Protein AF-A0A1Q2D1Z7-F1 (afdb_monomer)

Nearest PDB structures (foldseek):
  3tz3-assembly2_C  TM=5.215E-01  e=9.173E+00  Saccharomyces cerevisiae S288C
  3h0q-assembly1_A  TM=4.736E-01  e=7.788E+00  Saccharomyces cerevisiae

Radius of gyration: 19.23 Å; Cα contacts (8 Å, |Δi|>4): 86; chains: 1; bounding box: 47×44×44 Å

Organism: NCBI:txid399497

Secondary structure (DSSP, 8-state):
---TT----TTTS-------SS------GGG--S-PPPPPHHHHHHHHHHHHHHHH-----HHHHHHHHHHHHHHHHHHHHHHHHS--S-HHHHHHHHHHHHHS-BTTB-HHHHTTSGGGHHHHHHHHHHHHHHHHT-

Foldseek 3Di:
DDADPPPQDPPPSDDDDDDDLPDDDDDDPVVCPDDHDDQDLQRVLVSVQVVCCVVPVDGDDSVVVCLVCQLVVLLVVLLVVQLVLQPDPDSVVSSVVSVCQQQDDDPNDGVSVVSSPPVCSVVVSVVSVVVSVVVVVD

Solvent-accessible surface area (backbone atoms only — not comparable to full-atom values): 8598 Å² total; per-residue (Å²): 132,84,57,80,80,72,75,62,44,92,88,69,74,69,62,95,80,82,84,73,87,83,73,83,77,91,77,62,74,87,72,67,80,60,77,76,79,77,72,53,74,67,53,48,26,51,49,51,33,50,49,46,27,72,77,68,72,48,86,58,63,49,64,65,48,42,74,74,44,48,34,58,51,54,50,50,53,50,38,51,54,46,42,73,68,42,94,60,93,51,60,68,61,43,44,50,50,48,52,50,61,31,61,40,80,58,95,90,44,29,57,60,64,43,36,72,38,76,85,43,45,67,56,51,55,52,52,48,54,50,52,51,52,58,59,76,73,107

Sequence (138 aa):
MPLPDIRREVTSQSRHQAANFDNLYTVAPDVLTSRVASLSPFGVNLLLQRWVHYSSRVVVPTHTFHEQTVAFYEEADLIEEWCDEASGDDLRAETQACLNWLRADRDGSTYQELLKNPQSHSMIRRAMRQALKERNQS

Mean predicted aligned error: 8.66 Å

Structure (mmCIF, N/CA/C/O backbone):
data_AF-A0A1Q2D1Z7-F1
#
_entry.id   AF-A0A1Q2D1Z7-F1
#
loop_
_atom_site.group_PDB
_atom_site.id
_atom_site.type_symbol
_atom_site.label_atom_id
_atom_site.label_alt_id
_atom_site.label_comp_id
_atom_site.label_asym_id
_atom_site.label_entity_id
_atom_site.label_seq_id
_atom_site.pdbx_PDB_ins_code
_atom_site.Cartn_x
_atom_site.Cartn_y
_atom_site.Cartn_z
_atom_site.occupancy
_atom_site.B_iso_or_equiv
_atom_site.auth_seq_id
_atom_site.auth_comp_id
_atom_site.auth_asym_id
_atom_site.auth_atom_id
_atom_site.pdbx_PDB_model_num
ATOM 1 N N . MET A 1 1 ? 9.032 19.416 -4.013 1.00 38.75 1 MET A N 1
ATOM 2 C CA . MET A 1 1 ? 10.014 19.673 -2.931 1.00 38.75 1 MET A CA 1
ATOM 3 C C . MET A 1 1 ? 11.226 18.774 -3.139 1.00 38.75 1 MET A C 1
ATOM 5 O O . MET A 1 1 ? 11.005 17.651 -3.572 1.00 38.75 1 MET A O 1
ATOM 9 N N . PRO A 1 2 ? 12.467 19.229 -2.891 1.00 41.06 2 PRO A N 1
ATOM 10 C CA . PRO A 1 2 ? 13.646 18.383 -3.062 1.00 41.06 2 PRO A CA 1
ATOM 11 C C . PRO A 1 2 ? 13.731 17.323 -1.951 1.00 41.06 2 PRO A C 1
ATOM 13 O O . PRO A 1 2 ? 13.313 17.574 -0.821 1.00 41.06 2 PRO A O 1
ATOM 16 N N . LEU A 1 3 ? 14.250 16.146 -2.309 1.00 43.62 3 LEU A N 1
ATOM 17 C CA . LEU A 1 3 ? 14.533 15.023 -1.414 1.00 43.62 3 LEU A CA 1
ATOM 18 C C . LEU A 1 3 ? 15.543 15.394 -0.303 1.00 43.62 3 LEU A C 1
ATOM 20 O O . LEU A 1 3 ? 16.325 16.333 -0.467 1.00 43.62 3 LEU A O 1
ATOM 24 N N . PRO A 1 4 ? 15.568 14.636 0.805 1.00 44.62 4 PRO A N 1
ATOM 25 C CA . PRO A 1 4 ? 16.106 15.066 2.104 1.00 44.62 4 PRO A CA 1
ATOM 26 C C . PRO A 1 4 ? 17.637 15.078 2.179 1.00 44.62 4 PRO A C 1
ATOM 28 O O . PRO A 1 4 ? 18.195 15.753 3.035 1.00 44.62 4 PRO A O 1
ATOM 31 N N . ASP A 1 5 ? 18.320 14.436 1.229 1.00 49.97 5 ASP A N 1
ATOM 32 C CA . ASP A 1 5 ? 19.788 14.402 1.141 1.00 49.97 5 ASP A CA 1
ATOM 33 C C . ASP A 1 5 ? 20.350 15.120 -0.089 1.00 49.97 5 ASP A C 1
ATOM 35 O O . ASP A 1 5 ? 21.535 15.023 -0.419 1.00 49.97 5 ASP A O 1
ATOM 39 N N . ILE A 1 6 ? 19.520 15.917 -0.763 1.00 49.75 6 ILE A N 1
ATOM 40 C CA . ILE A 1 6 ? 19.961 16.772 -1.860 1.00 49.75 6 ILE A CA 1
ATOM 41 C C . ILE A 1 6 ? 20.673 18.004 -1.274 1.00 49.75 6 ILE A C 1
ATOM 43 O O . ILE A 1 6 ? 20.164 19.128 -1.259 1.00 49.75 6 ILE A O 1
ATOM 47 N N . ARG A 1 7 ? 21.891 17.805 -0.762 1.00 52.25 7 ARG A N 1
ATOM 48 C CA . ARG A 1 7 ? 22.765 18.911 -0.356 1.00 52.25 7 ARG A CA 1
ATOM 49 C C . ARG A 1 7 ? 23.232 19.645 -1.612 1.00 52.25 7 ARG A C 1
ATOM 51 O O . ARG A 1 7 ? 24.060 19.141 -2.373 1.00 52.25 7 ARG A O 1
ATOM 58 N N . ARG A 1 8 ? 22.671 20.835 -1.846 1.00 52.84 8 ARG A N 1
ATOM 59 C CA . ARG A 1 8 ? 23.134 21.752 -2.896 1.00 52.84 8 ARG A CA 1
ATOM 60 C C . ARG A 1 8 ? 24.593 22.114 -2.632 1.00 52.84 8 ARG A C 1
ATOM 62 O O . ARG A 1 8 ? 24.981 22.364 -1.495 1.00 52.84 8 ARG A O 1
ATOM 69 N N . GLU A 1 9 ? 25.396 22.139 -3.684 1.00 50.56 9 GLU A N 1
ATOM 70 C CA . GLU A 1 9 ? 26.768 22.628 -3.606 1.00 50.56 9 GLU A CA 1
ATOM 71 C C . GLU A 1 9 ? 26.739 24.139 -3.313 1.00 50.56 9 GLU A C 1
ATOM 73 O O . GLU A 1 9 ? 26.020 24.883 -3.988 1.00 50.56 9 GLU A O 1
ATOM 78 N N . VAL A 1 10 ? 27.474 24.581 -2.284 1.00 55.16 10 VAL A N 1
ATOM 79 C CA . VAL A 1 10 ? 27.417 25.955 -1.733 1.00 55.16 10 VAL A CA 1
ATOM 80 C C . VAL A 1 10 ? 27.776 27.014 -2.785 1.00 55.16 10 VAL A C 1
ATOM 82 O O . VAL A 1 10 ? 27.300 28.142 -2.717 1.00 55.16 10 VAL A O 1
ATOM 85 N N . THR A 1 11 ? 28.567 26.638 -3.789 1.00 54.59 11 THR A N 1
ATOM 86 C CA . THR A 1 11 ? 29.154 27.551 -4.776 1.00 54.59 11 THR A CA 1
ATOM 87 C C . THR A 1 11 ? 28.362 27.675 -6.080 1.00 54.59 11 THR A C 1
ATOM 89 O O . THR A 1 11 ? 28.375 28.748 -6.673 1.00 54.59 11 THR A O 1
ATOM 92 N N . SER A 1 12 ? 27.677 26.623 -6.549 1.00 61.94 12 SER A N 1
ATOM 93 C CA . SER A 1 12 ? 27.033 26.618 -7.881 1.00 61.94 12 SER A CA 1
ATOM 94 C C . SER A 1 12 ? 25.503 26.546 -7.848 1.00 61.94 12 SER A C 1
ATOM 96 O O . SER A 1 12 ? 24.864 26.688 -8.888 1.00 61.94 12 SER A O 1
ATOM 98 N N . GLN A 1 13 ? 24.898 26.286 -6.679 1.00 58.47 13 GLN A N 1
ATOM 99 C CA . GLN A 1 13 ? 23.464 25.992 -6.504 1.00 58.47 13 GLN A CA 1
ATOM 100 C C . GLN A 1 13 ? 22.895 24.881 -7.421 1.00 58.47 13 GLN A C 1
ATOM 102 O O . GLN A 1 13 ? 21.691 24.626 -7.398 1.00 58.47 13 GLN A O 1
ATOM 107 N N . SER A 1 14 ? 23.735 24.169 -8.178 1.00 60.28 14 SER A N 1
ATOM 108 C CA . SER A 1 14 ? 23.343 23.200 -9.199 1.00 60.28 14 SER A CA 1
ATOM 109 C C . SER 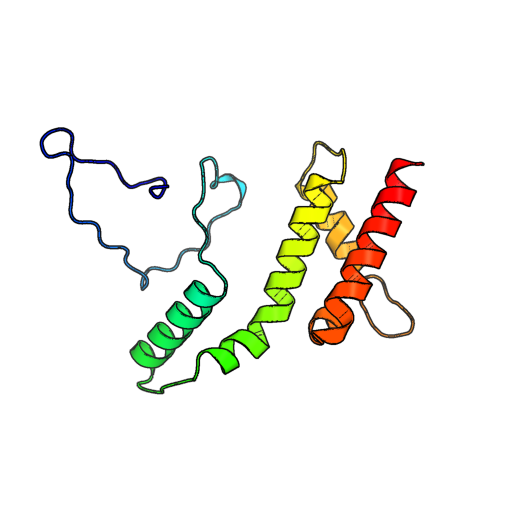A 1 14 ? 24.344 22.050 -9.210 1.00 60.28 14 SER A C 1
ATOM 111 O O . SER A 1 14 ? 25.374 22.104 -9.878 1.00 60.28 14 SER A O 1
ATOM 113 N N . ARG A 1 15 ? 24.021 20.976 -8.486 1.00 58.84 15 ARG A N 1
ATOM 114 C CA . ARG A 1 15 ? 24.779 19.725 -8.543 1.00 58.84 15 ARG A CA 1
ATOM 115 C C . ARG A 1 15 ? 23.959 18.680 -9.284 1.00 58.84 15 ARG A C 1
ATOM 117 O O . ARG A 1 15 ? 22.813 18.439 -8.903 1.00 58.84 15 ARG A O 1
ATOM 124 N N . HIS A 1 16 ? 24.549 18.049 -10.299 1.00 64.19 16 HIS A N 1
ATOM 125 C CA . HIS A 1 16 ? 23.970 16.853 -10.904 1.00 64.19 16 HIS A CA 1
ATOM 126 C C . HIS A 1 16 ? 23.801 15.785 -9.826 1.00 64.19 16 HIS A C 1
ATOM 128 O O . HIS A 1 16 ? 24.730 15.492 -9.072 1.00 64.19 16 HIS A O 1
ATOM 134 N N . GLN A 1 17 ? 22.598 15.239 -9.735 1.00 62.62 17 GLN A N 1
ATOM 135 C CA . GLN A 1 17 ? 22.252 14.213 -8.765 1.00 62.62 17 GLN A CA 1
ATOM 136 C C . GLN A 1 17 ? 21.849 12.959 -9.511 1.00 62.62 17 GLN A C 1
ATOM 138 O O . GLN A 1 17 ? 21.109 13.020 -10.491 1.00 62.62 17 GLN A O 1
ATOM 143 N N . ALA A 1 18 ? 22.346 11.834 -9.020 1.00 66.12 18 ALA A N 1
ATOM 144 C CA . ALA A 1 18 ? 21.960 10.514 -9.463 1.00 66.12 18 ALA A CA 1
ATOM 145 C C . ALA A 1 18 ? 21.447 9.753 -8.242 1.00 66.12 18 ALA A C 1
ATOM 147 O O . ALA A 1 18 ? 22.066 9.792 -7.178 1.00 66.12 18 ALA A O 1
ATOM 148 N N . ALA A 1 19 ? 20.303 9.099 -8.398 1.00 65.81 19 ALA A N 1
ATOM 149 C CA . ALA A 1 19 ? 19.813 8.120 -7.446 1.00 65.81 19 ALA A CA 1
ATOM 150 C C . ALA A 1 19 ? 20.140 6.732 -8.000 1.00 65.81 19 ALA A C 1
ATOM 152 O O . ALA A 1 19 ? 19.795 6.418 -9.141 1.00 65.81 19 ALA A O 1
ATOM 153 N N . ASN A 1 20 ? 20.820 5.930 -7.188 1.00 67.88 20 ASN A N 1
ATOM 154 C CA . ASN A 1 20 ? 21.175 4.555 -7.506 1.00 67.88 20 ASN A CA 1
ATOM 155 C C . ASN A 1 20 ? 20.056 3.647 -6.989 1.00 67.88 20 ASN A C 1
ATOM 157 O O . ASN A 1 20 ? 19.887 3.489 -5.783 1.00 67.88 20 ASN A O 1
ATOM 161 N N . PHE A 1 21 ? 19.249 3.116 -7.907 1.00 67.44 21 PHE A N 1
ATOM 162 C CA . PHE A 1 21 ? 18.073 2.293 -7.591 1.00 67.44 21 PHE A CA 1
ATOM 163 C C . PHE A 1 21 ? 18.384 0.792 -7.477 1.00 67.44 21 PHE A C 1
ATOM 165 O O . PHE A 1 21 ? 17.481 -0.011 -7.280 1.00 67.44 21 PHE A O 1
ATOM 172 N N . ASP A 1 22 ? 19.650 0.421 -7.624 1.00 70.88 22 ASP A N 1
ATOM 173 C CA . ASP A 1 22 ? 20.211 -0.925 -7.514 1.00 70.88 22 ASP A CA 1
ATOM 174 C C . ASP A 1 22 ? 20.626 -1.288 -6.076 1.00 70.88 22 ASP A C 1
ATOM 176 O O . ASP A 1 22 ? 20.646 -2.465 -5.718 1.00 70.88 22 ASP A O 1
ATOM 180 N N . ASN A 1 23 ? 20.884 -0.292 -5.224 1.00 72.12 23 ASN A N 1
ATOM 181 C CA . ASN A 1 23 ? 21.257 -0.498 -3.824 1.00 72.12 23 ASN A CA 1
ATOM 182 C C . ASN A 1 23 ? 20.030 -0.404 -2.904 1.00 72.12 23 ASN A C 1
ATOM 184 O O . ASN A 1 23 ? 19.734 0.653 -2.345 1.00 72.12 23 ASN A O 1
ATOM 188 N N . LEU A 1 24 ? 19.306 -1.516 -2.753 1.00 73.06 24 LEU A N 1
ATOM 189 C CA . LEU A 1 24 ? 18.191 -1.614 -1.807 1.00 73.06 24 LEU A CA 1
ATOM 190 C C . LEU A 1 24 ? 18.694 -1.857 -0.383 1.00 73.06 24 LEU A C 1
ATOM 192 O O . LEU A 1 24 ? 19.473 -2.777 -0.139 1.00 73.06 24 LEU A O 1
ATOM 196 N N . TYR A 1 25 ? 18.161 -1.090 0.566 1.00 75.81 25 TYR A N 1
ATOM 197 C CA . TYR A 1 25 ? 18.366 -1.303 1.994 1.00 75.81 25 TYR A CA 1
ATOM 198 C C . TYR A 1 25 ? 17.025 -1.274 2.717 1.00 75.81 25 TYR A C 1
ATOM 200 O O . TYR A 1 25 ? 16.163 -0.447 2.421 1.00 75.81 25 TYR A O 1
ATOM 208 N N . THR A 1 26 ? 16.862 -2.158 3.693 1.00 79.56 26 THR A N 1
ATOM 209 C CA . THR A 1 26 ? 15.773 -2.072 4.665 1.00 79.56 26 THR A CA 1
ATOM 210 C C . THR A 1 26 ? 16.217 -1.174 5.807 1.00 79.56 26 THR A C 1
ATOM 212 O O . THR A 1 26 ? 17.256 -1.426 6.419 1.00 79.56 26 THR A O 1
ATOM 215 N N . VAL A 1 27 ? 15.436 -0.142 6.103 1.00 78.81 27 VAL A N 1
ATOM 216 C CA . VAL A 1 27 ? 15.693 0.776 7.217 1.00 78.81 27 VAL A CA 1
ATOM 217 C C . VAL A 1 27 ? 14.639 0.583 8.295 1.00 78.81 27 VAL A C 1
ATOM 219 O O . VAL A 1 27 ? 13.469 0.348 7.993 1.00 78.81 27 VAL A O 1
ATOM 222 N N . ALA A 1 28 ? 15.061 0.654 9.556 1.00 76.75 28 ALA A N 1
ATOM 223 C CA . ALA A 1 28 ? 14.137 0.606 10.676 1.00 76.75 28 ALA A CA 1
ATOM 224 C C . ALA A 1 28 ? 13.376 1.948 10.785 1.00 76.75 28 ALA A C 1
ATOM 226 O O . ALA A 1 28 ? 13.964 2.996 10.489 1.00 76.75 28 ALA A O 1
ATOM 227 N N . PRO A 1 29 ? 12.086 1.953 11.180 1.00 73.62 29 PRO A N 1
ATOM 228 C CA . PRO A 1 29 ? 11.272 3.172 11.202 1.00 73.62 29 PRO A CA 1
ATOM 229 C C . PRO A 1 29 ? 11.853 4.303 12.060 1.00 73.62 29 PRO A C 1
ATOM 231 O O . PRO A 1 29 ? 11.722 5.470 11.716 1.00 73.62 29 PRO A O 1
ATOM 234 N N . ASP A 1 30 ? 12.540 3.966 13.151 1.00 75.06 30 ASP A N 1
ATOM 235 C CA . ASP A 1 30 ? 13.201 4.902 14.069 1.00 75.06 30 ASP A CA 1
ATOM 236 C C . ASP A 1 30 ? 14.339 5.707 13.422 1.00 75.06 30 ASP A C 1
ATOM 238 O O . ASP A 1 30 ? 14.691 6.780 13.907 1.00 75.06 30 ASP A O 1
ATOM 242 N N . VAL A 1 31 ? 14.882 5.234 12.298 1.00 76.38 31 VAL A N 1
ATOM 243 C CA . VAL A 1 31 ? 15.939 5.926 11.546 1.00 76.38 31 VAL A CA 1
ATOM 244 C C . VAL A 1 31 ? 15.355 7.012 10.625 1.00 76.38 31 VAL A C 1
ATOM 246 O O . VAL A 1 31 ? 16.058 7.949 10.238 1.00 76.38 31 VAL A O 1
ATOM 249 N N . LEU A 1 32 ? 14.058 6.942 10.306 1.00 71.88 32 LEU A N 1
ATOM 250 C CA . LEU A 1 32 ? 13.350 7.870 9.419 1.00 71.88 32 LEU A CA 1
ATOM 251 C C . LEU A 1 32 ? 12.952 9.157 10.171 1.00 71.88 32 LEU A C 1
ATOM 253 O O . LEU A 1 32 ? 11.784 9.432 10.414 1.00 71.88 32 LEU A O 1
ATOM 257 N N . THR A 1 33 ? 13.946 9.952 10.572 1.00 62.25 33 THR A N 1
ATOM 258 C CA . THR A 1 33 ? 13.780 11.121 11.467 1.00 62.25 33 THR A CA 1
ATOM 259 C C . THR A 1 33 ? 13.516 12.453 10.756 1.00 62.25 33 THR A C 1
ATOM 261 O O . THR A 1 33 ? 13.239 13.462 11.404 1.00 62.25 33 THR A O 1
ATOM 264 N N . SER A 1 34 ? 13.598 12.500 9.426 1.00 61.88 34 SER A N 1
ATOM 265 C CA . SER A 1 34 ? 13.380 13.717 8.632 1.00 61.88 34 SER A CA 1
ATOM 266 C C . SER A 1 34 ? 12.491 13.427 7.426 1.00 61.88 34 SER A C 1
ATOM 268 O O . SER A 1 34 ? 12.279 12.260 7.110 1.00 61.88 34 SER A O 1
ATOM 270 N N . ARG A 1 35 ? 11.941 14.484 6.790 1.00 56.03 35 ARG A N 1
ATOM 271 C CA . ARG A 1 35 ? 11.037 14.402 5.619 1.00 56.03 35 ARG A CA 1
ATOM 272 C C . ARG A 1 35 ? 11.472 13.244 4.738 1.00 56.03 35 ARG A C 1
ATOM 274 O O . ARG A 1 35 ? 12.597 13.277 4.293 1.00 56.03 35 ARG A O 1
ATOM 281 N N . VAL A 1 36 ? 10.631 12.254 4.490 1.00 68.50 36 VAL A N 1
ATOM 282 C CA . VAL A 1 36 ? 10.949 11.149 3.580 1.00 68.50 36 VAL A CA 1
ATOM 283 C C . VAL A 1 36 ? 10.239 11.447 2.269 1.00 68.50 36 VAL A C 1
ATOM 285 O O . VAL A 1 36 ? 9.090 11.881 2.283 1.00 68.50 36 VAL A O 1
ATOM 288 N N . ALA A 1 37 ? 10.906 11.268 1.130 1.00 71.00 37 ALA A N 1
ATOM 289 C CA . ALA A 1 37 ? 10.173 11.217 -0.129 1.00 71.00 37 ALA A CA 1
ATOM 290 C C . ALA A 1 37 ? 9.904 9.751 -0.456 1.00 71.00 37 ALA A C 1
ATOM 292 O O . ALA A 1 37 ? 10.837 8.957 -0.581 1.00 71.00 37 ALA A O 1
ATOM 293 N N . SER A 1 38 ? 8.631 9.406 -0.585 1.00 78.31 38 SER A N 1
ATOM 294 C CA . SER A 1 38 ? 8.179 8.108 -1.062 1.00 78.31 38 SER A CA 1
ATOM 295 C C . SER A 1 38 ? 7.963 8.150 -2.576 1.00 78.31 38 SER A C 1
ATOM 297 O O . SER A 1 38 ? 7.683 9.198 -3.169 1.00 78.31 38 SER A O 1
ATOM 299 N N . LEU A 1 39 ? 8.129 7.001 -3.232 1.00 83.62 39 LEU A N 1
ATOM 300 C CA . LEU A 1 39 ? 7.706 6.844 -4.620 1.00 83.62 39 LEU A CA 1
ATOM 301 C C . LEU A 1 39 ? 6.183 6.720 -4.666 1.00 83.62 39 LEU A C 1
ATOM 303 O O . LEU A 1 39 ? 5.590 6.022 -3.849 1.00 83.62 39 LEU A O 1
ATOM 307 N N . SER A 1 40 ? 5.559 7.341 -5.667 1.00 8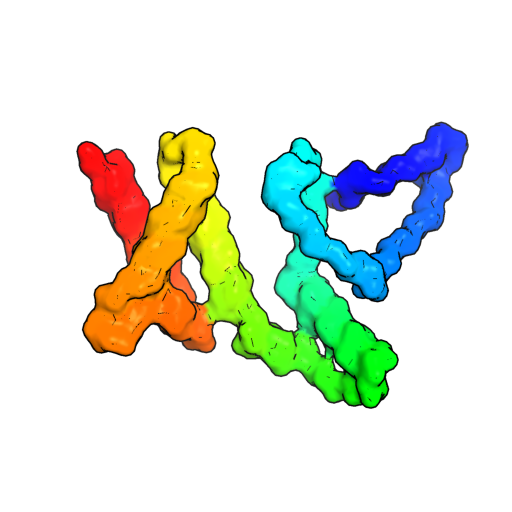8.25 40 SER A N 1
ATOM 308 C CA . SER A 1 40 ? 4.150 7.080 -5.970 1.00 88.25 40 SER A CA 1
ATOM 309 C C . SER A 1 40 ? 3.957 5.632 -6.448 1.00 88.25 40 SER A C 1
ATOM 311 O O . SER A 1 40 ? 4.912 5.040 -6.964 1.00 88.25 40 SER A O 1
ATOM 313 N N . PRO A 1 41 ? 2.733 5.071 -6.395 1.00 89.88 41 PRO A N 1
ATOM 314 C CA . PRO A 1 41 ? 2.451 3.731 -6.922 1.00 89.88 41 PRO A CA 1
ATOM 315 C C . PRO A 1 41 ? 2.938 3.534 -8.366 1.00 89.88 41 PRO A C 1
ATOM 317 O O . PRO A 1 41 ? 3.548 2.522 -8.705 1.00 89.88 41 PRO A O 1
ATOM 320 N N . PHE A 1 42 ? 2.759 4.549 -9.217 1.00 90.62 42 PHE A N 1
ATOM 321 C CA . PHE A 1 42 ? 3.301 4.550 -10.577 1.00 90.62 42 PHE A CA 1
ATOM 322 C C . PHE A 1 42 ? 4.835 4.467 -10.597 1.00 90.62 42 PHE A C 1
ATOM 324 O O . PHE A 1 42 ? 5.400 3.678 -11.355 1.00 90.62 42 PHE A O 1
ATOM 331 N N . GLY A 1 43 ? 5.507 5.258 -9.755 1.00 90.88 43 GLY A N 1
ATOM 332 C CA . GLY A 1 43 ? 6.961 5.237 -9.616 1.00 90.88 43 GLY A CA 1
ATOM 333 C C . GLY A 1 43 ? 7.487 3.878 -9.155 1.00 90.88 43 GLY A C 1
ATOM 334 O O . GLY A 1 43 ? 8.464 3.388 -9.720 1.00 90.88 43 GLY A O 1
ATOM 335 N N . VAL A 1 44 ? 6.808 3.236 -8.199 1.00 89.94 44 VAL A N 1
ATOM 336 C CA . VAL A 1 44 ? 7.153 1.881 -7.744 1.00 89.94 44 VAL A CA 1
ATOM 337 C C . VAL A 1 44 ? 6.968 0.862 -8.868 1.00 89.94 44 VAL A C 1
ATOM 339 O O . VAL A 1 44 ? 7.889 0.099 -9.146 1.00 89.94 44 VAL A O 1
ATOM 342 N N . ASN A 1 45 ? 5.844 0.883 -9.588 1.00 93.31 45 ASN A N 1
ATOM 343 C CA . ASN A 1 45 ? 5.609 -0.041 -10.706 1.00 93.31 45 ASN A CA 1
ATOM 344 C C . ASN A 1 45 ? 6.658 0.107 -11.819 1.00 93.31 45 ASN A C 1
ATOM 346 O O . ASN A 1 45 ? 7.101 -0.880 -12.407 1.00 93.31 45 ASN A O 1
ATOM 350 N N . LEU A 1 46 ? 7.083 1.340 -12.102 1.00 92.38 46 LEU A N 1
ATOM 351 C CA . LEU A 1 46 ? 8.106 1.625 -13.103 1.00 92.38 46 LEU A CA 1
ATOM 352 C C . LEU A 1 46 ? 9.499 1.176 -12.638 1.00 92.38 46 LEU A C 1
ATOM 354 O O . LEU A 1 46 ? 10.266 0.630 -13.433 1.00 92.38 46 LEU A O 1
ATOM 358 N N . LEU A 1 47 ? 9.810 1.354 -11.351 1.00 91.00 47 LEU A N 1
ATOM 359 C CA . LEU A 1 47 ? 11.016 0.807 -10.732 1.00 91.00 47 LEU A CA 1
ATOM 360 C C . LEU A 1 47 ? 11.042 -0.726 -10.837 1.00 91.00 47 LEU A C 1
ATOM 362 O O . LEU A 1 47 ? 12.034 -1.275 -11.311 1.00 91.00 47 LEU A O 1
ATOM 366 N N . LEU A 1 48 ? 9.946 -1.404 -10.480 1.00 92.00 48 LEU A N 1
ATOM 367 C CA . LEU A 1 48 ? 9.824 -2.864 -10.555 1.00 92.00 48 LEU A CA 1
ATOM 368 C C . LEU A 1 48 ? 9.980 -3.384 -11.987 1.00 92.00 48 LEU A C 1
ATOM 370 O O . LEU A 1 48 ? 10.742 -4.321 -12.223 1.00 92.00 48 LEU A O 1
ATOM 374 N N . GLN A 1 49 ? 9.333 -2.742 -12.962 1.00 93.94 49 GLN A N 1
ATOM 375 C CA . GLN A 1 49 ? 9.499 -3.092 -14.373 1.00 93.94 49 GLN A CA 1
ATOM 376 C C . GLN A 1 49 ? 10.964 -2.978 -14.813 1.00 93.94 49 GLN A C 1
ATOM 378 O O . GLN A 1 49 ? 11.491 -3.891 -15.454 1.00 93.94 49 GLN A O 1
ATOM 383 N N . ARG A 1 50 ? 11.632 -1.868 -14.476 1.00 92.19 50 ARG A N 1
ATOM 384 C CA . ARG A 1 50 ? 13.042 -1.651 -14.831 1.00 92.19 50 ARG A CA 1
ATOM 385 C C . ARG A 1 50 ? 13.958 -2.655 -14.152 1.00 92.19 50 ARG A C 1
ATOM 387 O O . ARG A 1 50 ? 14.876 -3.146 -14.802 1.00 92.19 50 ARG A O 1
ATOM 394 N N . TRP A 1 51 ? 13.688 -2.983 -12.893 1.00 90.94 51 TRP A N 1
ATOM 395 C CA . TRP A 1 51 ? 14.429 -3.994 -12.152 1.00 90.94 51 TRP A CA 1
ATOM 396 C C . TRP A 1 51 ? 14.327 -5.357 -12.832 1.00 90.94 51 TRP A C 1
ATOM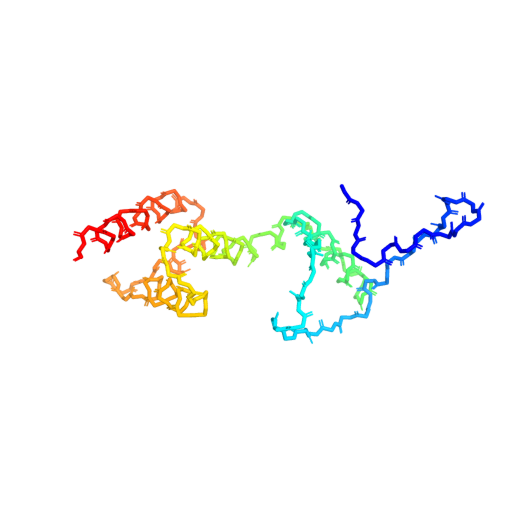 398 O O . TRP A 1 51 ? 15.343 -5.958 -13.175 1.00 90.94 51 TRP A 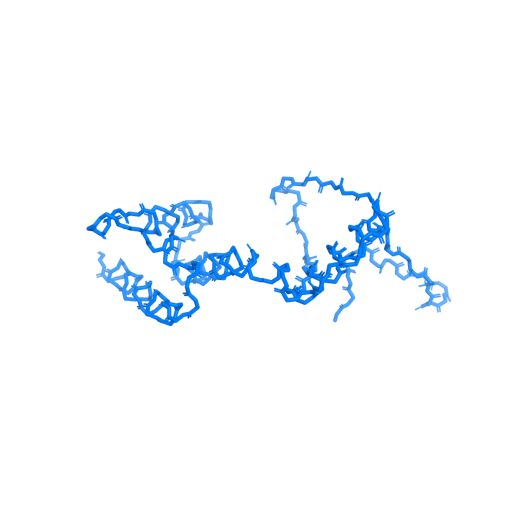O 1
ATOM 408 N N . VAL A 1 52 ? 13.105 -5.836 -13.080 1.00 93.38 52 VAL A N 1
ATOM 409 C CA . VAL A 1 52 ? 12.877 -7.137 -13.723 1.00 93.38 52 VAL A CA 1
ATOM 410 C C . VAL A 1 52 ? 13.532 -7.173 -15.100 1.00 93.38 52 VAL A C 1
ATOM 412 O O . VAL A 1 52 ? 14.227 -8.141 -15.422 1.00 93.38 52 VAL A O 1
ATOM 415 N N . HIS A 1 53 ? 13.396 -6.102 -15.885 1.00 93.69 53 HIS A N 1
ATOM 416 C CA . HIS A 1 53 ? 14.048 -6.009 -17.185 1.00 93.69 53 HIS A CA 1
ATOM 417 C C . HIS A 1 53 ? 15.577 -6.050 -17.065 1.00 93.69 53 HIS A C 1
ATOM 419 O O . HIS A 1 53 ? 16.226 -6.781 -17.818 1.00 93.69 53 HIS A O 1
ATOM 425 N N . TYR A 1 54 ? 16.160 -5.308 -16.124 1.00 90.25 54 TYR A N 1
ATOM 426 C CA . TYR A 1 54 ? 17.600 -5.303 -15.886 1.00 90.25 54 TYR A CA 1
ATOM 427 C C . TYR A 1 54 ? 18.120 -6.701 -15.520 1.00 90.25 54 TYR A C 1
ATOM 429 O O . TYR A 1 54 ? 19.094 -7.158 -16.118 1.00 90.25 54 TYR A O 1
ATOM 437 N N . SER A 1 55 ? 17.437 -7.411 -14.618 1.00 90.81 55 SER A N 1
ATOM 438 C CA . SER A 1 55 ? 17.874 -8.720 -14.117 1.00 90.81 55 SER A CA 1
ATOM 439 C C . SER A 1 55 ? 17.624 -9.886 -15.079 1.00 90.81 55 SER A C 1
ATOM 441 O O . SER A 1 55 ? 18.367 -10.862 -15.047 1.00 90.81 55 SER A O 1
ATOM 443 N N . SER A 1 56 ? 16.582 -9.822 -15.914 1.00 94.75 56 SER A N 1
ATOM 444 C CA . SER A 1 56 ? 16.107 -10.988 -16.685 1.00 94.75 56 SER A CA 1
ATOM 445 C C . SER A 1 56 ? 15.928 -10.748 -18.184 1.00 94.75 56 SER A C 1
ATOM 447 O O . SER A 1 56 ? 15.668 -11.687 -18.928 1.00 94.75 56 SER A O 1
ATOM 449 N N . ARG A 1 57 ? 16.029 -9.494 -18.643 1.00 94.81 57 ARG A N 1
ATOM 450 C CA . ARG A 1 57 ? 15.648 -9.048 -19.999 1.00 94.81 57 ARG A CA 1
ATOM 451 C C . ARG A 1 57 ? 14.168 -9.239 -20.361 1.00 94.81 57 ARG A C 1
ATOM 453 O O . ARG A 1 57 ? 13.780 -8.859 -21.462 1.00 94.81 57 ARG A O 1
ATOM 460 N N . VAL A 1 58 ? 13.337 -9.719 -19.437 1.00 96.44 58 VAL A N 1
ATOM 461 C CA . VAL A 1 58 ? 11.884 -9.824 -19.614 1.00 96.44 58 VAL A CA 1
ATOM 462 C C . VAL A 1 58 ? 11.231 -8.455 -19.438 1.00 96.44 58 VAL A C 1
ATOM 464 O O . VAL A 1 58 ? 11.549 -7.715 -18.508 1.00 96.44 58 VAL A O 1
ATOM 467 N N . VAL A 1 59 ? 10.282 -8.134 -20.318 1.00 93.81 59 VAL A N 1
ATOM 468 C CA . VAL A 1 59 ? 9.439 -6.940 -20.202 1.00 93.81 59 VAL A CA 1
ATOM 469 C C . VAL A 1 59 ? 8.092 -7.348 -19.621 1.00 93.81 59 VAL A C 1
ATOM 471 O O . VAL A 1 59 ? 7.315 -8.041 -20.271 1.00 93.81 59 VAL A O 1
ATOM 474 N N . VAL A 1 60 ? 7.815 -6.895 -18.400 1.00 95.00 60 VAL A N 1
ATOM 475 C CA . VAL A 1 60 ? 6.514 -7.065 -17.742 1.00 95.00 60 VAL A CA 1
ATOM 476 C C . VAL A 1 60 ? 5.772 -5.726 -17.781 1.00 95.00 60 VAL A C 1
ATOM 478 O O . VAL A 1 60 ? 6.357 -4.705 -17.404 1.00 95.00 60 VAL A O 1
ATOM 481 N N . PRO A 1 61 ? 4.517 -5.668 -18.252 1.00 95.94 61 PRO A N 1
ATOM 482 C CA . PRO A 1 61 ? 3.726 -4.441 -18.224 1.00 95.94 61 PRO A CA 1
ATOM 483 C C . PRO A 1 61 ? 3.523 -3.894 -16.802 1.00 95.94 61 PRO A C 1
ATOM 485 O O . PRO A 1 61 ? 3.342 -4.644 -15.848 1.00 95.94 61 PRO A O 1
ATOM 488 N N . THR A 1 62 ? 3.501 -2.568 -16.649 1.00 94.31 62 THR A N 1
ATOM 489 C CA . THR A 1 62 ? 3.365 -1.916 -15.331 1.00 94.31 62 THR A CA 1
ATOM 490 C C . THR A 1 62 ? 2.030 -2.190 -14.638 1.00 94.31 62 THR A C 1
ATOM 492 O O . THR A 1 62 ? 1.991 -2.237 -13.411 1.00 94.31 62 THR A O 1
ATOM 495 N N . HIS A 1 63 ? 0.948 -2.407 -15.393 1.00 94.31 63 HIS A N 1
ATOM 496 C CA . HIS A 1 63 ? -0.360 -2.747 -14.821 1.00 94.31 63 HIS A CA 1
ATOM 497 C C . HIS A 1 63 ? -0.351 -4.116 -14.128 1.00 94.31 63 HIS A C 1
ATOM 499 O O . HIS A 1 63 ? -0.994 -4.268 -13.100 1.00 94.31 63 HIS A O 1
ATOM 505 N N . THR A 1 64 ? 0.449 -5.074 -14.608 1.00 94.94 64 THR A N 1
ATOM 506 C CA . THR A 1 64 ? 0.600 -6.382 -13.957 1.00 94.94 64 THR A CA 1
ATOM 507 C C . THR A 1 64 ? 1.224 -6.242 -12.569 1.00 94.94 64 THR A C 1
ATOM 509 O O . THR A 1 64 ? 0.794 -6.904 -11.633 1.00 94.94 64 THR A O 1
ATOM 512 N N . PHE A 1 65 ? 2.204 -5.346 -12.399 1.00 94.00 65 PHE A N 1
ATOM 513 C CA . PHE A 1 65 ? 2.724 -5.035 -11.064 1.00 94.00 65 PHE A CA 1
ATOM 514 C C . PHE A 1 65 ? 1.667 -4.349 -10.204 1.00 94.00 65 PHE A C 1
ATOM 516 O O . PHE A 1 65 ? 1.503 -4.721 -9.047 1.00 94.00 65 PHE A O 1
ATOM 523 N N . HIS A 1 66 ? 0.921 -3.400 -10.776 1.00 93.44 66 HIS A N 1
ATOM 524 C CA . HIS A 1 66 ? -0.136 -2.691 -10.062 1.00 93.44 66 HIS A CA 1
ATOM 525 C C . HIS A 1 66 ? -1.206 -3.634 -9.500 1.00 93.44 66 HIS A C 1
ATOM 527 O O . HIS A 1 66 ? -1.567 -3.506 -8.336 1.00 93.44 66 HIS A O 1
ATOM 533 N N . GLU A 1 67 ? -1.665 -4.609 -10.287 1.00 92.25 67 GLU A N 1
ATOM 534 C CA . GLU A 1 67 ? -2.640 -5.619 -9.850 1.00 92.25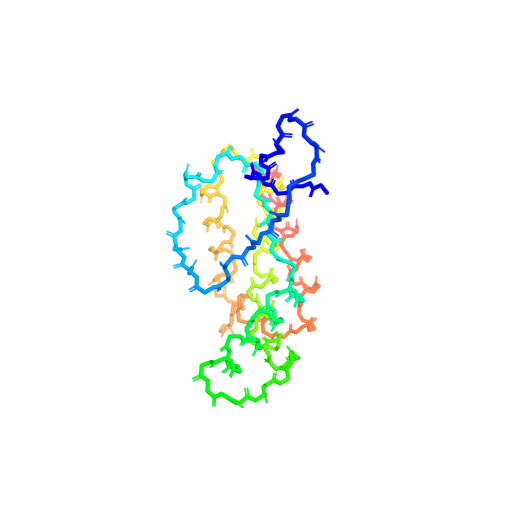 67 GLU A CA 1
ATOM 535 C C . GLU A 1 67 ? -2.170 -6.392 -8.611 1.00 92.25 67 GLU A C 1
ATOM 537 O O . GLU A 1 67 ? -2.983 -6.753 -7.764 1.00 92.25 67 GLU A O 1
ATOM 542 N N . GLN A 1 68 ? -0.860 -6.621 -8.479 1.00 90.75 68 GLN A N 1
ATOM 543 C CA . GLN A 1 68 ? -0.285 -7.332 -7.336 1.00 90.75 68 GLN A CA 1
ATOM 544 C C . GLN A 1 68 ? 0.009 -6.415 -6.142 1.00 90.75 68 GLN A C 1
ATOM 546 O O . GLN A 1 68 ? 0.050 -6.890 -5.010 1.00 90.75 68 GLN A O 1
ATOM 551 N N . THR A 1 69 ? 0.237 -5.119 -6.368 1.00 90.88 69 THR A N 1
ATOM 552 C CA . THR A 1 69 ? 0.669 -4.177 -5.322 1.00 90.88 69 THR A CA 1
ATOM 553 C C . THR A 1 69 ? -0.458 -3.314 -4.761 1.00 90.88 69 THR A C 1
ATOM 555 O O . THR A 1 69 ? -0.346 -2.853 -3.628 1.00 90.88 69 THR A O 1
ATOM 558 N N . VAL A 1 70 ? -1.558 -3.123 -5.498 1.00 91.31 70 VAL A N 1
ATOM 559 C CA . VAL A 1 70 ? -2.633 -2.179 -5.139 1.00 91.31 70 VAL A CA 1
ATOM 560 C C . VAL A 1 70 ? -3.234 -2.434 -3.758 1.00 91.31 70 VAL A C 1
ATOM 562 O O . VAL A 1 70 ? -3.426 -1.487 -3.004 1.00 91.31 70 VAL A O 1
ATOM 565 N N . ALA A 1 71 ? -3.454 -3.696 -3.382 1.00 93.06 71 ALA A N 1
ATOM 566 C CA . ALA A 1 71 ? -4.017 -4.037 -2.076 1.00 93.06 71 ALA A CA 1
ATOM 567 C C . ALA A 1 71 ? -3.123 -3.569 -0.916 1.00 93.06 71 ALA A C 1
ATOM 569 O O . ALA A 1 71 ? -3.629 -3.125 0.109 1.00 93.06 71 ALA A O 1
ATOM 570 N N . PHE A 1 72 ? -1.801 -3.625 -1.097 1.00 92.19 72 PHE A N 1
ATOM 571 C CA . PHE A 1 72 ? -0.836 -3.179 -0.093 1.00 92.19 72 PHE A CA 1
ATOM 572 C C . PHE A 1 72 ? -0.770 -1.654 0.004 1.00 92.19 72 PHE A C 1
ATOM 574 O O . PHE A 1 72 ? -0.546 -1.131 1.091 1.00 92.19 72 PHE A O 1
ATOM 581 N N . TYR A 1 73 ? -0.972 -0.941 -1.109 1.00 91.31 73 TYR A N 1
ATOM 582 C CA . TYR A 1 73 ? -1.070 0.519 -1.077 1.00 91.31 73 TYR A CA 1
ATOM 583 C C . TYR A 1 73 ? -2.339 0.974 -0.365 1.00 91.31 73 TYR A C 1
ATOM 585 O O . TYR A 1 73 ? -2.253 1.817 0.514 1.00 91.31 73 TYR A O 1
ATOM 593 N N . GLU A 1 74 ? -3.488 0.360 -0.652 1.00 94.06 74 GLU A N 1
ATOM 594 C CA . GLU A 1 74 ? -4.721 0.696 0.069 1.00 94.06 74 GLU A CA 1
ATOM 595 C C . GLU A 1 74 ? -4.644 0.327 1.555 1.00 94.06 74 GLU A C 1
ATOM 597 O O . GLU A 1 74 ? -5.168 1.059 2.387 1.00 94.06 74 GLU A O 1
ATOM 602 N N . GLU A 1 75 ? -3.975 -0.775 1.917 1.00 94.62 75 GLU A N 1
ATOM 603 C CA . GLU A 1 75 ? -3.700 -1.098 3.323 1.00 94.62 75 GLU A CA 1
ATOM 604 C C . GLU A 1 75 ? -2.846 -0.008 3.988 1.00 94.62 75 GLU A C 1
ATOM 606 O O . GLU A 1 75 ? -3.185 0.442 5.080 1.00 94.62 75 GLU A O 1
ATOM 611 N N . ALA A 1 76 ? -1.774 0.446 3.329 1.00 91.94 76 ALA A N 1
ATOM 612 C CA . ALA A 1 76 ? -0.918 1.513 3.845 1.00 91.94 76 ALA A CA 1
ATOM 613 C C . ALA A 1 76 ? -1.679 2.841 4.006 1.00 91.94 76 ALA A C 1
ATOM 615 O O . ALA A 1 76 ? -1.582 3.457 5.066 1.00 91.94 76 ALA A O 1
ATOM 616 N N . ASP A 1 77 ? -2.483 3.229 3.013 1.00 91.88 77 ASP A N 1
ATOM 617 C CA . ASP A 1 77 ? -3.305 4.442 3.060 1.00 91.88 77 ASP A CA 1
ATOM 618 C C . ASP A 1 77 ? -4.346 4.3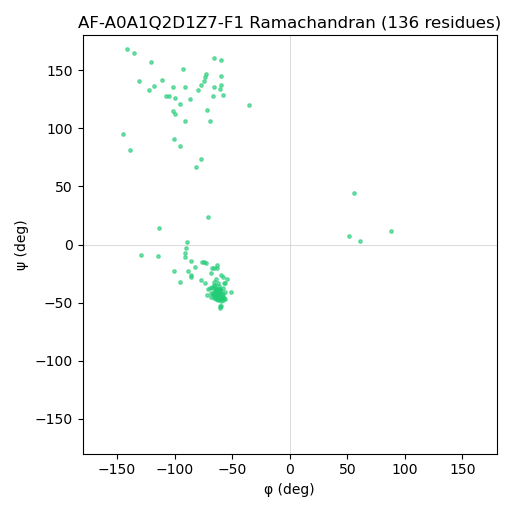77 4.193 1.00 91.88 77 ASP A C 1
ATOM 620 O O . ASP A 1 77 ? -4.599 5.374 4.865 1.00 91.88 77 ASP A O 1
ATOM 624 N N . LEU A 1 78 ? -4.955 3.207 4.436 1.00 95.12 78 LEU A N 1
ATOM 625 C CA . LEU A 1 78 ? -5.890 3.017 5.553 1.00 95.12 78 LEU A CA 1
ATOM 626 C C . LEU A 1 78 ? -5.191 3.099 6.913 1.00 95.12 78 LEU A C 1
ATOM 628 O O . LEU A 1 78 ? -5.773 3.609 7.866 1.00 95.12 78 LEU A O 1
ATOM 632 N N . ILE A 1 79 ? -3.959 2.600 7.027 1.00 93.81 79 ILE A N 1
ATOM 633 C CA . ILE A 1 79 ? -3.166 2.721 8.256 1.00 93.81 79 ILE A CA 1
ATOM 634 C C . ILE A 1 79 ? -2.798 4.184 8.514 1.00 93.81 79 ILE A 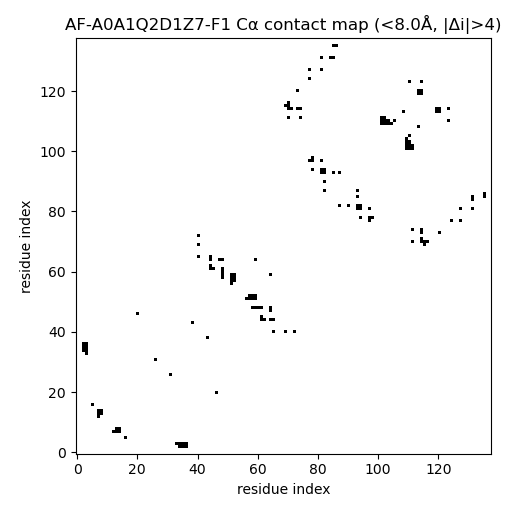C 1
ATOM 636 O O . ILE A 1 79 ? -2.911 4.631 9.652 1.00 93.81 79 ILE A O 1
ATOM 640 N N . GLU A 1 80 ? -2.381 4.921 7.482 1.00 91.00 80 GLU A N 1
ATOM 641 C CA . GLU A 1 80 ? -2.086 6.355 7.584 1.00 91.00 80 GLU A CA 1
ATOM 642 C C . GLU A 1 80 ? -3.329 7.133 8.035 1.00 91.00 80 GLU A C 1
ATOM 644 O O . GLU A 1 80 ? -3.287 7.797 9.068 1.00 91.00 80 GLU A O 1
ATOM 649 N N . GLU A 1 81 ? -4.464 6.952 7.349 1.00 93.25 81 GLU A N 1
ATOM 650 C CA . GLU A 1 81 ? -5.734 7.605 7.696 1.00 93.25 81 GLU A CA 1
ATOM 651 C C . GLU A 1 81 ? -6.199 7.240 9.118 1.00 93.25 81 GLU A C 1
ATOM 653 O O . GLU A 1 81 ? -6.661 8.101 9.864 1.00 93.25 81 GLU A O 1
ATOM 658 N N . TRP A 1 82 ? -6.032 5.979 9.534 1.00 94.50 82 TRP A N 1
ATOM 659 C CA . TRP A 1 82 ? -6.344 5.552 10.899 1.00 94.50 82 TRP A CA 1
ATOM 660 C C . TRP A 1 82 ? -5.471 6.246 11.939 1.00 94.50 82 TRP A C 1
ATOM 662 O O . TRP A 1 82 ? -5.990 6.703 12.952 1.00 94.50 82 TRP A O 1
ATOM 672 N N . CYS A 1 83 ? -4.159 6.304 11.717 1.00 91.56 83 CYS A N 1
ATOM 673 C CA . CYS A 1 83 ? -3.224 6.948 12.637 1.00 91.56 83 CYS A CA 1
ATOM 674 C C . CYS A 1 83 ? -3.450 8.463 12.722 1.00 91.56 83 CYS A C 1
ATOM 676 O O . CYS A 1 83 ? -3.307 9.020 13.805 1.00 91.56 83 CYS A O 1
ATOM 678 N N . ASP A 1 84 ? -3.833 9.113 11.621 1.00 90.00 84 ASP A N 1
ATOM 679 C CA . ASP A 1 84 ? -4.159 10.542 11.601 1.00 90.00 84 ASP A CA 1
ATOM 680 C C . ASP A 1 84 ? -5.457 10.858 12.369 1.00 90.00 84 ASP A C 1
ATOM 682 O O . ASP A 1 84 ? -5.561 11.893 13.032 1.00 90.00 84 ASP A O 1
ATOM 686 N N . GLU A 1 85 ? -6.466 9.983 12.283 1.00 89.81 85 GLU A N 1
ATOM 687 C CA . GLU A 1 85 ? -7.759 10.170 12.956 1.00 89.81 85 GLU A CA 1
ATOM 688 C C . GLU A 1 85 ? -7.777 9.658 14.407 1.00 89.81 85 GLU A C 1
ATOM 690 O O . GLU A 1 85 ? -8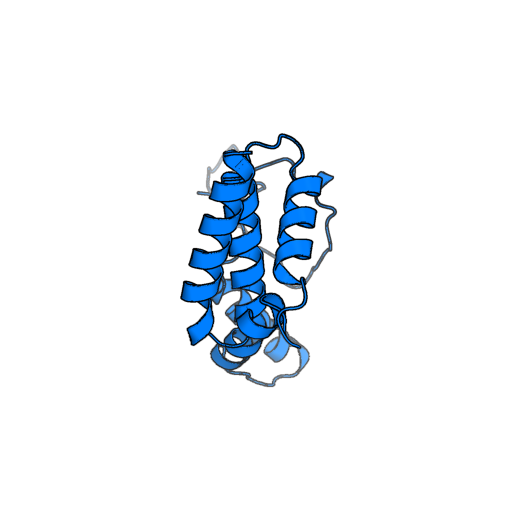.545 10.154 15.245 1.00 89.81 85 GLU A O 1
ATOM 695 N N . ALA A 1 86 ? -6.959 8.657 14.729 1.00 84.56 86 ALA A N 1
ATOM 696 C CA . ALA A 1 86 ? -6.813 8.156 16.083 1.00 84.56 86 ALA A CA 1
ATOM 697 C C . ALA A 1 86 ? -6.053 9.191 16.918 1.00 84.56 86 ALA A C 1
ATOM 699 O O . ALA A 1 86 ? -4.883 9.465 16.690 1.00 84.56 86 ALA A O 1
ATOM 700 N N . SER A 1 87 ? -6.701 9.761 17.934 1.00 73.12 87 SER A N 1
ATOM 701 C CA . SER A 1 87 ? -6.110 10.793 18.806 1.00 73.12 87 SER A CA 1
ATOM 702 C C . SER A 1 87 ? -5.016 10.268 19.762 1.00 73.12 87 SER A C 1
ATOM 704 O O . SER A 1 87 ? -4.814 10.836 20.833 1.00 73.12 87 SER A O 1
ATOM 706 N N . GLY A 1 88 ? -4.366 9.148 19.433 1.00 73.44 88 GLY A N 1
ATOM 707 C CA . GLY A 1 88 ? -3.352 8.493 20.255 1.00 73.44 88 GLY A CA 1
ATOM 708 C C . GLY A 1 88 ? -1.939 8.982 19.936 1.00 73.44 88 GLY A C 1
ATOM 709 O O . GLY A 1 88 ? -1.547 9.044 18.777 1.00 73.44 88 GLY A O 1
ATOM 710 N N . ASP A 1 89 ? -1.142 9.258 20.972 1.00 77.25 89 ASP A N 1
ATOM 711 C CA . ASP A 1 89 ? 0.264 9.676 20.822 1.00 77.25 89 ASP A CA 1
ATOM 712 C C . ASP A 1 89 ? 1.205 8.527 20.390 1.00 77.25 89 ASP A C 1
ATOM 714 O O . ASP A 1 89 ? 2.328 8.773 19.9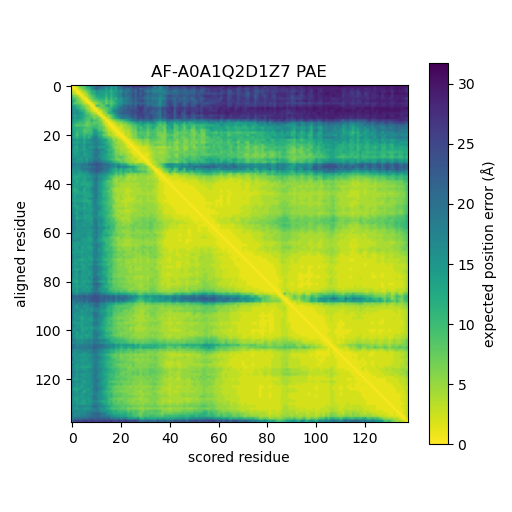45 1.00 77.25 89 ASP A O 1
ATOM 718 N N . ASP A 1 90 ? 0.778 7.262 20.511 1.00 87.88 90 ASP A N 1
ATOM 719 C CA . ASP A 1 90 ? 1.582 6.089 20.137 1.00 87.88 90 ASP A CA 1
ATOM 720 C C . ASP A 1 90 ? 1.176 5.520 18.768 1.00 87.88 90 ASP A C 1
ATOM 722 O O . ASP A 1 90 ? 0.353 4.607 18.656 1.00 87.88 90 ASP A O 1
ATOM 726 N N . LEU A 1 91 ? 1.837 6.014 17.717 1.00 85.94 91 LEU A N 1
ATOM 727 C CA . LEU A 1 91 ? 1.645 5.558 16.335 1.00 85.94 91 LEU A CA 1
ATOM 728 C C . LEU A 1 91 ? 1.825 4.042 16.153 1.00 85.94 91 LEU A C 1
ATOM 730 O O . LEU A 1 91 ? 1.201 3.451 15.269 1.00 85.94 91 LEU A O 1
ATOM 734 N N . ARG A 1 92 ? 2.671 3.382 16.960 1.00 87.19 92 ARG A N 1
ATOM 735 C CA . ARG A 1 92 ? 2.869 1.926 16.848 1.00 87.19 92 ARG A CA 1
ATOM 736 C C . ARG A 1 92 ? 1.648 1.176 17.357 1.00 87.19 92 ARG A C 1
ATOM 738 O O . ARG A 1 92 ? 1.220 0.214 16.718 1.00 87.19 92 ARG A O 1
ATOM 745 N N . ALA A 1 93 ? 1.095 1.618 18.483 1.00 91.12 93 ALA A N 1
ATOM 746 C CA . ALA A 1 93 ? -0.129 1.050 19.028 1.00 91.12 93 ALA A CA 1
ATOM 747 C C . ALA A 1 93 ? -1.304 1.247 18.059 1.00 91.12 93 ALA A C 1
ATOM 749 O O . ALA A 1 93 ? -2.036 0.293 17.790 1.00 91.12 93 ALA A O 1
ATOM 750 N N . GLU A 1 94 ? -1.430 2.437 17.466 1.00 92.50 94 GLU A N 1
ATOM 751 C CA . GLU A 1 94 ? -2.497 2.741 16.506 1.00 92.50 94 GLU A CA 1
ATOM 752 C C . GLU A 1 94 ? -2.377 1.955 15.199 1.00 92.50 94 GLU A C 1
ATOM 754 O O . GLU A 1 94 ? -3.359 1.368 14.736 1.00 92.50 94 GLU A O 1
ATOM 759 N N . THR A 1 95 ? -1.160 1.818 14.667 1.00 92.00 95 THR A N 1
ATOM 760 C CA . THR A 1 95 ? -0.890 0.949 13.512 1.00 92.00 95 THR A CA 1
ATOM 761 C C . THR A 1 95 ? -1.326 -0.490 13.802 1.00 92.00 95 THR A C 1
ATOM 763 O O . THR A 1 95 ? -2.007 -1.120 12.989 1.00 92.00 95 THR A O 1
ATOM 766 N N . GLN A 1 96 ? -0.980 -1.027 14.977 1.00 93.81 96 GLN A N 1
ATOM 767 C CA . GLN A 1 96 ? -1.363 -2.387 15.349 1.00 93.81 96 GLN A CA 1
ATOM 768 C C . GLN A 1 96 ? -2.880 -2.529 15.545 1.00 93.81 96 GLN A C 1
ATOM 770 O O . GLN A 1 96 ? -3.447 -3.555 15.165 1.00 93.81 96 GLN A O 1
ATOM 775 N N . ALA A 1 97 ? -3.548 -1.517 16.103 1.00 94.50 97 ALA A N 1
ATOM 776 C CA . ALA A 1 97 ? -5.000 -1.499 16.247 1.00 94.50 97 ALA A CA 1
ATOM 777 C C . ALA A 1 97 ? -5.704 -1.538 14.880 1.00 94.50 97 ALA A C 1
ATOM 779 O O . ALA A 1 97 ? -6.610 -2.353 14.689 1.00 94.50 97 ALA A O 1
ATOM 780 N N . CYS A 1 98 ? -5.235 -0.742 13.913 1.00 95.31 98 CYS A N 1
ATOM 781 C CA . CYS A 1 98 ? -5.737 -0.760 12.538 1.00 95.31 98 CYS A CA 1
ATOM 782 C C . CYS A 1 98 ? -5.538 -2.136 11.882 1.00 95.31 98 CYS A C 1
ATOM 784 O O . CYS A 1 98 ? -6.482 -2.720 11.347 1.00 95.31 98 CYS A O 1
ATOM 786 N N . LEU A 1 99 ? -4.339 -2.722 12.000 1.00 95.94 99 LEU A N 1
ATOM 787 C CA . LEU A 1 99 ? -4.052 -4.060 11.470 1.00 95.94 99 LEU A CA 1
ATOM 788 C C . LEU A 1 99 ? -4.940 -5.142 12.093 1.00 95.94 99 LEU A C 1
ATOM 790 O O . LEU A 1 99 ? -5.432 -6.022 11.385 1.00 95.94 99 LEU A O 1
ATOM 794 N N . ASN A 1 100 ? -5.171 -5.081 13.405 1.00 96.56 100 ASN A N 1
ATOM 795 C CA . ASN A 1 100 ? -6.074 -6.003 14.090 1.00 96.56 100 ASN A CA 1
ATOM 796 C C . ASN A 1 100 ? -7.508 -5.852 13.569 1.00 96.56 100 ASN A C 1
ATOM 798 O O . ASN A 1 100 ? -8.180 -6.852 13.326 1.00 96.56 100 ASN A O 1
ATOM 802 N N . TRP A 1 101 ? -7.968 -4.619 13.345 1.00 96.69 101 TRP A N 1
ATOM 803 C CA . TRP A 1 101 ? -9.283 -4.356 12.768 1.00 96.69 101 TRP A CA 1
ATOM 804 C C . TRP A 1 101 ? -9.401 -4.878 11.328 1.00 96.69 101 TRP A C 1
ATOM 806 O O . TRP A 1 101 ? -10.400 -5.524 10.991 1.00 96.69 101 TRP A O 1
ATOM 816 N N . LEU A 1 102 ? -8.383 -4.672 10.487 1.00 96.62 102 LEU A N 1
ATOM 817 C CA . LEU A 1 102 ? -8.340 -5.182 9.112 1.00 96.62 102 LEU A CA 1
ATOM 818 C C . LEU A 1 102 ? -8.383 -6.713 9.060 1.00 96.62 102 LEU A C 1
ATOM 820 O O . LEU A 1 102 ? -9.063 -7.275 8.199 1.00 96.62 102 LEU A O 1
ATOM 824 N N . ARG A 1 103 ? -7.685 -7.372 9.992 1.00 96.50 103 ARG A N 1
ATOM 825 C CA . ARG A 1 103 ? -7.539 -8.835 10.079 1.00 96.50 103 ARG A CA 1
ATOM 826 C C . ARG A 1 103 ? -8.600 -9.527 10.928 1.00 96.50 103 ARG A C 1
ATOM 828 O O . ARG A 1 103 ? -8.579 -10.750 11.024 1.00 96.50 103 ARG A O 1
ATOM 835 N N . ALA A 1 104 ? -9.510 -8.778 11.546 1.00 96.81 104 ALA A N 1
ATOM 836 C CA . ALA A 1 104 ? -10.620 -9.367 12.280 1.00 96.81 104 ALA A CA 1
ATOM 837 C C . ALA A 1 104 ? -11.495 -10.208 11.336 1.00 96.81 104 ALA A C 1
ATOM 839 O O . ALA A 1 104 ? -11.839 -9.759 10.235 1.00 96.81 104 ALA A O 1
ATOM 840 N N . ASP A 1 105 ? -11.840 -11.416 11.779 1.00 95.00 105 ASP A N 1
ATOM 841 C CA . ASP A 1 105 ? -12.691 -12.334 11.025 1.00 95.00 105 ASP A CA 1
ATOM 842 C C . ASP A 1 105 ? -14.110 -11.769 10.884 1.00 95.00 105 ASP A C 1
ATOM 844 O O . ASP A 1 105 ? -14.682 -11.219 11.830 1.00 95.00 105 ASP A O 1
ATOM 848 N N . ARG A 1 106 ? -14.648 -11.869 9.671 1.00 92.50 106 ARG A N 1
ATOM 849 C CA . ARG A 1 106 ? -15.973 -11.395 9.267 1.00 92.50 106 ARG A CA 1
ATOM 850 C C . ARG A 1 106 ? -16.591 -12.454 8.369 1.00 92.50 106 ARG A C 1
ATOM 852 O O . ARG A 1 106 ? -16.517 -12.364 7.146 1.00 92.50 106 ARG A O 1
ATOM 859 N N . ASP A 1 107 ? -17.156 -13.473 9.006 1.00 89.31 107 ASP A N 1
ATOM 860 C CA . ASP A 1 107 ? -17.822 -14.601 8.351 1.00 89.31 107 ASP A CA 1
ATOM 861 C C . ASP A 1 107 ? -16.925 -15.333 7.334 1.00 89.31 107 ASP A C 1
ATOM 863 O O . ASP A 1 107 ? -17.350 -15.677 6.229 1.00 89.31 107 ASP A O 1
ATOM 867 N N . GLY A 1 108 ? -15.666 -15.587 7.710 1.00 90.56 108 GLY A N 1
ATOM 868 C CA . GLY A 1 108 ? -14.721 -16.353 6.896 1.00 90.56 108 GLY A CA 1
ATOM 869 C C . GLY A 1 108 ? -13.922 -15.524 5.892 1.00 90.56 108 GLY A C 1
ATOM 870 O O . GLY A 1 108 ? -13.265 -16.098 5.025 1.00 90.56 108 GLY A O 1
ATOM 871 N N . SER A 1 109 ? -13.957 -14.194 5.997 1.00 93.75 109 SER A N 1
ATOM 872 C CA . SER A 1 109 ? -13.018 -13.312 5.304 1.00 93.75 109 SER A CA 1
ATOM 873 C C . SER A 1 109 ? -12.602 -12.137 6.185 1.00 93.75 109 SER A C 1
ATOM 875 O O . SER A 1 109 ? -13.176 -11.872 7.239 1.00 93.75 109 SER A O 1
ATOM 877 N N . THR A 1 110 ? -11.579 -11.413 5.746 1.00 96.69 110 THR A N 1
ATOM 878 C CA . THR A 1 110 ? -11.063 -10.219 6.419 1.00 96.69 110 THR A CA 1
ATOM 879 C C . THR A 1 110 ? -11.144 -9.017 5.486 1.00 96.69 110 THR A C 1
ATOM 881 O O . THR A 1 110 ? -11.135 -9.158 4.260 1.00 96.69 110 THR A O 1
ATOM 884 N N . TYR A 1 111 ? -11.167 -7.800 6.037 1.00 95.94 111 TYR A N 1
ATOM 885 C CA . TYR A 1 111 ? -11.045 -6.619 5.180 1.00 95.94 111 TYR A CA 1
ATOM 886 C C . TYR A 1 111 ? -9.705 -6.598 4.447 1.00 95.94 111 TYR A C 1
ATOM 888 O O . TYR A 1 111 ? -9.675 -6.193 3.289 1.00 95.94 111 TYR A O 1
ATOM 896 N N . GLN A 1 112 ? -8.636 -7.116 5.060 1.00 94.69 112 GLN A N 1
ATOM 897 C CA . GLN A 1 112 ? -7.335 -7.247 4.404 1.00 94.69 112 GLN A CA 1
ATOM 898 C C . GLN A 1 112 ? -7.406 -8.094 3.119 1.00 94.69 112 GLN A C 1
ATOM 900 O O . GLN A 1 112 ? -6.838 -7.726 2.094 1.00 94.69 112 GLN A O 1
ATOM 905 N N . GLU A 1 113 ? -8.137 -9.210 3.129 1.00 94.25 113 GLU A N 1
ATOM 906 C CA . GLU A 1 113 ? -8.349 -10.018 1.922 1.00 94.25 113 GLU A CA 1
ATOM 907 C C . GLU A 1 113 ? -9.211 -9.299 0.886 1.00 94.25 113 GLU A C 1
ATOM 909 O O . GLU A 1 113 ? -8.898 -9.324 -0.307 1.00 94.25 113 GLU A O 1
ATOM 914 N N . LEU A 1 114 ? -10.268 -8.624 1.339 1.00 94.88 114 LEU A N 1
ATOM 915 C CA . LEU A 1 114 ? -11.171 -7.869 0.474 1.00 94.88 114 LEU A CA 1
ATOM 916 C C . LEU A 1 114 ? -10.487 -6.667 -0.199 1.00 94.88 114 LEU A C 1
ATOM 918 O O . LEU A 1 114 ? -10.949 -6.232 -1.253 1.00 94.88 114 LEU A O 1
ATOM 922 N N . LEU A 1 115 ? -9.359 -6.164 0.319 1.00 94.88 115 LEU A N 1
ATOM 923 C CA . LEU A 1 115 ? -8.553 -5.134 -0.356 1.00 94.88 115 LEU A CA 1
ATOM 924 C C . LEU A 1 115 ? -7.963 -5.601 -1.693 1.00 94.88 115 LEU A C 1
ATOM 926 O O . LEU A 1 115 ? -7.613 -4.770 -2.530 1.00 94.88 115 LEU A O 1
ATOM 930 N N . LYS A 1 116 ? -7.903 -6.911 -1.955 1.00 92.69 116 LYS A N 1
ATOM 931 C CA . LYS A 1 116 ? -7.532 -7.436 -3.281 1.00 92.69 116 LYS A CA 1
ATOM 932 C C . LYS A 1 116 ? -8.575 -7.122 -4.353 1.00 92.69 116 LYS A C 1
ATOM 934 O O . LYS A 1 116 ? -8.253 -7.163 -5.536 1.00 92.69 116 LYS A O 1
ATOM 939 N N . ASN A 1 117 ? -9.811 -6.813 -3.958 1.00 93.19 117 ASN A N 1
ATOM 940 C CA . ASN A 1 117 ? -10.867 -6.394 -4.866 1.00 93.19 117 ASN A CA 1
ATOM 941 C C . ASN A 1 117 ? -11.039 -4.859 -4.812 1.00 93.19 117 ASN A C 1
ATOM 943 O O . ASN A 1 117 ? -11.499 -4.333 -3.797 1.00 93.19 117 ASN A O 1
ATOM 947 N N . PRO A 1 118 ? -10.754 -4.127 -5.908 1.00 90.81 118 PRO A N 1
ATOM 948 C CA . PRO A 1 118 ? -10.925 -2.674 -5.957 1.00 90.81 118 PRO A CA 1
ATOM 949 C C . PRO A 1 118 ? -12.341 -2.178 -5.658 1.00 90.81 118 PRO A C 1
ATOM 951 O O . PRO A 1 118 ? -12.537 -1.076 -5.148 1.00 90.81 118 PRO A O 1
ATOM 954 N N . GLN A 1 119 ? -13.357 -2.995 -5.937 1.00 93.69 119 GLN A N 1
ATOM 955 C CA . GLN A 1 119 ? -14.748 -2.610 -5.705 1.00 93.69 119 GLN A CA 1
ATOM 956 C C . GLN A 1 119 ? -15.087 -2.498 -4.210 1.00 93.69 119 GLN A C 1
ATOM 958 O O . GLN A 1 119 ? -15.997 -1.751 -3.848 1.00 93.69 119 GLN A O 1
ATOM 963 N N . SER A 1 120 ? -14.351 -3.188 -3.333 1.00 94.00 120 SER A N 1
ATOM 964 C CA . SER A 1 120 ? -14.559 -3.137 -1.880 1.00 94.00 120 SER A CA 1
ATOM 965 C C . SER A 1 120 ? -13.841 -1.981 -1.187 1.00 94.00 120 SER A C 1
ATOM 967 O O . SER A 1 120 ? -14.192 -1.679 -0.048 1.00 94.00 120 SER A O 1
ATOM 969 N N . HIS A 1 121 ? -12.892 -1.295 -1.836 1.00 94.38 121 HIS A N 1
ATOM 970 C CA . HIS A 1 121 ? -12.062 -0.260 -1.193 1.00 94.38 121 HIS A CA 1
ATOM 971 C C . HIS A 1 121 ? -12.891 0.855 -0.546 1.00 94.38 121 HIS A C 1
ATOM 973 O O . HIS A 1 121 ? -12.686 1.203 0.616 1.00 94.38 121 HIS A O 1
ATOM 979 N N . SER A 1 122 ? -13.887 1.379 -1.267 1.00 94.69 122 SER A N 1
ATOM 980 C CA . SER A 1 122 ? -14.754 2.454 -0.759 1.00 94.69 122 SER A CA 1
ATOM 981 C C . SER A 1 122 ? -15.596 2.019 0.446 1.00 94.69 122 SER A C 1
ATOM 983 O O . SER A 1 122 ? -15.776 2.785 1.395 1.00 94.69 122 SER A O 1
ATOM 985 N N . MET A 1 123 ? -16.084 0.776 0.427 1.00 96.38 123 MET A N 1
ATOM 986 C CA . MET A 1 123 ? -16.850 0.184 1.519 1.00 96.38 123 MET A CA 1
ATOM 987 C C . MET A 1 123 ? -15.974 0.013 2.763 1.00 96.38 123 MET A C 1
ATOM 989 O O . MET A 1 123 ? -16.379 0.439 3.844 1.00 96.38 123 MET A O 1
ATOM 993 N N . ILE A 1 124 ? -14.757 -0.518 2.601 1.00 96.38 124 ILE A N 1
ATOM 994 C CA . ILE A 1 124 ? -13.806 -0.729 3.701 1.00 96.38 124 ILE A CA 1
ATOM 995 C C . ILE A 1 124 ? -13.419 0.609 4.334 1.00 96.38 124 ILE A C 1
ATOM 997 O O . ILE A 1 124 ? -13.519 0.755 5.550 1.00 96.38 124 ILE A O 1
ATOM 1001 N N . ARG A 1 125 ? -13.069 1.621 3.528 1.00 96.06 125 ARG A N 1
ATOM 1002 C CA . ARG A 1 125 ? -12.718 2.961 4.030 1.00 96.06 125 ARG A CA 1
ATOM 1003 C C . ARG A 1 125 ? -13.877 3.609 4.798 1.00 96.06 125 ARG A C 1
ATOM 1005 O O . ARG A 1 125 ? -13.674 4.209 5.850 1.00 96.06 125 ARG A O 1
ATOM 1012 N N . ARG A 1 126 ? -15.124 3.431 4.342 1.00 96.12 126 ARG A N 1
ATOM 1013 C CA . ARG A 1 126 ? -16.311 3.885 5.089 1.00 96.12 126 ARG A CA 1
ATOM 1014 C C . ARG A 1 126 ? -16.488 3.131 6.411 1.00 96.12 126 ARG A C 1
ATOM 1016 O O . ARG A 1 126 ? -16.811 3.760 7.416 1.00 96.12 126 ARG A O 1
ATOM 1023 N N . ALA A 1 127 ? -16.298 1.813 6.412 1.00 95.94 127 ALA A N 1
ATOM 1024 C CA . ALA A 1 127 ? -16.390 0.995 7.620 1.00 95.94 127 ALA A CA 1
ATOM 1025 C C . ALA A 1 127 ? -15.313 1.378 8.649 1.00 95.94 127 ALA A C 1
ATOM 1027 O O . ALA A 1 127 ? -15.599 1.430 9.843 1.00 95.94 127 ALA A O 1
ATOM 1028 N N . MET A 1 128 ? -14.106 1.700 8.183 1.00 96.12 128 MET A N 1
ATOM 1029 C CA . MET A 1 128 ? -13.001 2.172 9.014 1.00 96.12 128 MET A CA 1
ATOM 1030 C C . MET A 1 128 ? -13.355 3.477 9.736 1.00 96.12 128 MET A C 1
ATOM 1032 O O . MET A 1 128 ? -13.291 3.535 10.961 1.00 96.12 128 MET A O 1
ATOM 1036 N N . ARG A 1 129 ? -13.816 4.495 8.997 1.00 94.75 129 ARG A N 1
ATOM 1037 C CA . ARG A 1 129 ? -14.236 5.784 9.579 1.00 94.75 129 ARG A CA 1
ATOM 1038 C C . ARG A 1 129 ? -15.354 5.628 10.606 1.00 94.75 129 ARG A C 1
ATOM 1040 O O . ARG A 1 129 ? -15.382 6.328 11.614 1.00 94.75 129 ARG A O 1
ATOM 1047 N N . GLN A 1 130 ? -16.287 4.708 10.361 1.00 95.06 130 GLN A N 1
ATOM 1048 C CA . GLN A 1 130 ? -17.345 4.404 11.323 1.00 95.06 130 GLN A CA 1
ATOM 1049 C C . GLN A 1 130 ? -16.768 3.802 12.616 1.00 95.06 130 GLN A C 1
ATOM 1051 O O . GLN A 1 130 ? -17.131 4.255 13.699 1.00 95.06 130 GLN A O 1
ATOM 1056 N N . ALA A 1 131 ? -15.835 2.851 12.508 1.00 93.94 131 ALA A N 1
ATOM 1057 C CA . ALA A 1 131 ? -15.178 2.241 13.664 1.00 93.94 131 ALA A CA 1
ATOM 1058 C C . ALA A 1 131 ? -14.360 3.260 14.481 1.00 93.94 131 ALA A C 1
ATOM 1060 O O . ALA A 1 131 ? -14.429 3.265 15.709 1.00 93.94 131 ALA A O 1
ATOM 1061 N N . LEU A 1 132 ? -13.635 4.162 13.812 1.00 93.00 132 LEU A N 1
ATOM 1062 C CA . LEU A 1 132 ? -12.898 5.252 14.463 1.00 93.00 132 LEU A CA 1
ATOM 1063 C C . LEU A 1 132 ? -13.834 6.218 15.191 1.00 93.00 132 LEU A C 1
ATOM 1065 O O . LEU A 1 132 ? -13.578 6.592 16.334 1.00 93.00 132 LEU A O 1
ATOM 1069 N N . LYS A 1 133 ? -14.963 6.572 14.571 1.00 92.00 133 LYS A N 1
ATOM 1070 C CA . LYS A 1 133 ? -15.974 7.426 15.199 1.00 92.00 133 LYS A CA 1
ATOM 1071 C C . LYS A 1 133 ? -16.562 6.793 16.461 1.00 92.00 133 LYS A C 1
ATOM 1073 O O . LYS A 1 133 ? -16.708 7.487 17.460 1.00 92.00 133 LYS A O 1
ATOM 1078 N N . GLU A 1 134 ? -16.899 5.506 16.422 1.00 91.69 134 GLU A N 1
ATOM 1079 C CA . GLU A 1 134 ? -17.416 4.769 17.585 1.00 91.69 134 GLU A CA 1
ATOM 1080 C C . GLU A 1 134 ? -16.376 4.685 18.710 1.00 91.69 134 GLU A C 1
ATOM 1082 O O . GLU A 1 134 ? -16.703 4.906 19.877 1.00 91.69 134 GLU A O 1
ATOM 1087 N N . ARG A 1 135 ? -15.109 4.451 18.353 1.00 88.00 135 ARG A N 1
ATOM 1088 C CA . ARG A 1 135 ? -13.991 4.424 19.300 1.00 88.00 135 ARG A CA 1
ATOM 1089 C C . ARG A 1 135 ? -13.748 5.779 19.966 1.00 88.00 135 ARG A C 1
ATOM 1091 O O . ARG A 1 135 ? -13.553 5.811 21.170 1.00 88.00 135 ARG A O 1
ATOM 1098 N N . ASN A 1 136 ? -13.792 6.877 19.212 1.00 84.38 136 ASN A N 1
ATOM 1099 C CA . ASN A 1 136 ? -13.551 8.229 19.735 1.00 84.38 136 ASN A CA 1
ATOM 1100 C C . ASN A 1 136 ? -14.727 8.786 20.563 1.00 84.38 136 ASN A C 1
ATOM 1102 O O . ASN A 1 136 ? -14.578 9.804 21.235 1.00 84.38 136 ASN A O 1
ATOM 1106 N N . GLN A 1 137 ? -15.909 8.169 20.480 1.00 81.62 137 GLN A N 1
ATOM 1107 C CA . GLN A 1 137 ? -17.087 8.530 21.280 1.00 81.62 137 GLN A CA 1
ATOM 1108 C C . GLN A 1 137 ? -17.189 7.761 22.606 1.00 81.62 137 GLN A C 1
ATOM 1110 O O . GLN A 1 137 ? -18.047 8.104 23.422 1.00 81.62 137 GLN A O 1
ATOM 1115 N N . SER A 1 138 ? -16.361 6.729 22.790 1.00 58.28 138 SER A N 1
ATOM 1116 C CA . SER A 1 138 ? -16.303 5.886 23.992 1.00 58.28 138 SER A CA 1
ATOM 1117 C C . SER A 1 138 ? -15.254 6.402 24.971 1.00 58.28 138 SER A C 1
ATOM 1119 O O . SER A 1 138 ? -15.543 6.381 26.187 1.00 58.28 138 SER A O 1
#

pLDDT: mean 83.87, std 14.97, range [38.75, 96.81]